Protein AF-A0AA38KGX2-F1 (afdb_monomer)

Mean predicted aligned error: 8.54 Å

pLDDT: mean 86.16, std 9.16, range [41.69, 97.88]

Sequence (123 aa):
VGEIEVHTQLLSEDKLSFIGEIKGEGMTAMVGYGINDVLALVTADKGTTMGIAGSVLATEFADIAFIINDVRKIAIAVNLGWRSLKVIYTNVAFSLTMKVALVLLTFFWYSHLQMAVLADALA

Solvent-accessible surface area (backbone atoms only — not comparable to full-atom values): 6932 Å² total; per-residue (Å²): 129,84,86,82,83,86,86,77,93,68,51,66,68,52,48,44,55,52,51,54,56,51,47,76,77,42,93,35,75,31,80,40,43,38,67,79,33,35,69,44,20,60,69,30,81,38,11,30,25,36,26,82,79,31,30,72,66,20,51,74,54,23,81,39,74,37,64,57,82,48,77,68,53,53,60,50,49,53,54,48,50,55,52,50,50,53,51,50,52,50,54,52,51,51,54,51,50,53,53,51,50,50,53,52,50,52,52,55,49,53,56,50,54,53,53,51,55,53,52,65,74,74,106

Organism: Taxus chinensis (NCBI:txid29808)

Secondary structure (DSSP, 8-state):
--------S--HHHHHHHHHHHHHHS--EEEE-SGGGHHHHHHSSEEEEESTTS-HHHHHS-SEEESSS-THHHHHHHHHHHHHHHHHHHHHHHHHHHHHHHHHHHHHHHHHHHHHHHHHHH-

Radius of gyration: 26.97 Å; Cα contacts (8 Å, |Δi|>4): 116; chains: 1; bounding box: 62×26×75 Å

Structure (mmCIF, N/CA/C/O backbone):
data_AF-A0AA38KGX2-F1
#
_entry.id   AF-A0AA38KGX2-F1
#
loop_
_atom_site.group_PDB
_atom_site.id
_atom_site.type_symbol
_atom_site.label_atom_id
_atom_site.label_alt_id
_atom_site.label_comp_id
_atom_site.label_asym_id
_atom_site.label_entity_id
_atom_site.label_seq_id
_atom_site.pdbx_PDB_ins_code
_atom_site.Cartn_x
_atom_site.Cartn_y
_atom_site.Cartn_z
_atom_site.occupancy
_atom_site.B_iso_or_equiv
_atom_site.auth_seq_id
_atom_site.auth_comp_id
_atom_site.auth_asym_id
_atom_site.auth_atom_id
_atom_site.pdbx_PDB_model_num
ATOM 1 N N . VAL A 1 1 ? -22.023 6.796 -4.081 1.00 41.69 1 VAL A N 1
ATOM 2 C CA . VAL A 1 1 ? -21.630 7.025 -2.671 1.00 41.69 1 VAL A CA 1
ATOM 3 C C . VAL A 1 1 ? -21.599 5.647 -2.050 1.00 41.69 1 VAL A C 1
ATOM 5 O O . VAL A 1 1 ? -22.574 4.940 -2.254 1.00 41.69 1 VAL A O 1
ATOM 8 N N . GLY A 1 2 ? -20.463 5.220 -1.493 1.00 61.81 2 GLY A N 1
ATOM 9 C CA . GLY A 1 2 ? -20.318 3.857 -0.969 1.00 61.81 2 GLY A CA 1
ATOM 10 C C . GLY A 1 2 ? -21.356 3.583 0.113 1.00 61.81 2 GLY A C 1
ATOM 11 O O . GLY A 1 2 ? -21.658 4.483 0.899 1.00 61.81 2 GLY A O 1
ATOM 12 N N . GLU A 1 3 ? -21.928 2.384 0.104 1.00 80.56 3 GLU A N 1
ATOM 13 C CA . GLU A 1 3 ? -22.788 1.920 1.188 1.00 80.56 3 GLU A CA 1
ATOM 14 C C . GLU A 1 3 ? -21.983 1.911 2.488 1.00 80.56 3 GLU A C 1
ATOM 16 O O . GLU A 1 3 ? -20.844 1.448 2.531 1.00 80.56 3 GLU A O 1
ATOM 21 N N . ILE A 1 4 ? -22.553 2.510 3.532 1.00 84.81 4 ILE A N 1
ATOM 22 C CA . ILE A 1 4 ? -21.996 2.459 4.879 1.00 84.81 4 ILE A CA 1
ATOM 23 C C . ILE A 1 4 ? -22.862 1.470 5.639 1.00 84.81 4 ILE A C 1
ATOM 25 O O . ILE A 1 4 ? -23.981 1.803 6.031 1.00 84.81 4 ILE A O 1
ATOM 29 N N . GLU A 1 5 ? -22.343 0.264 5.828 1.00 87.12 5 GLU A N 1
ATOM 30 C CA . GLU A 1 5 ? -22.970 -0.745 6.670 1.00 87.12 5 GLU A CA 1
ATOM 31 C C . GLU A 1 5 ? -22.425 -0.641 8.098 1.00 87.12 5 GLU A C 1
ATOM 33 O O . GLU A 1 5 ? -21.234 -0.398 8.317 1.00 87.12 5 GLU A O 1
ATOM 38 N N . VAL A 1 6 ? -23.311 -0.753 9.087 1.00 89.31 6 VAL A N 1
ATOM 39 C CA . VAL A 1 6 ? -22.963 -0.587 10.501 1.00 89.31 6 VAL A CA 1
ATOM 40 C C . VAL A 1 6 ? -23.433 -1.807 11.275 1.00 89.31 6 VAL A C 1
ATOM 42 O O . VAL A 1 6 ? -24.630 -2.017 11.448 1.00 89.31 6 VAL A O 1
ATOM 45 N N . HIS A 1 7 ? -22.476 -2.557 11.813 1.00 86.94 7 HIS A N 1
ATOM 46 C CA . HIS A 1 7 ? -22.724 -3.681 12.711 1.00 86.94 7 HIS A CA 1
ATOM 47 C C . HIS A 1 7 ? -22.251 -3.319 14.118 1.00 86.94 7 HIS A C 1
ATOM 49 O O . HIS A 1 7 ? -21.159 -2.777 14.306 1.00 86.94 7 HIS A O 1
ATOM 55 N N . THR A 1 8 ? -23.070 -3.609 15.125 1.00 87.94 8 THR A N 1
ATOM 56 C CA . THR A 1 8 ? -22.751 -3.358 16.535 1.00 87.94 8 THR A CA 1
ATOM 57 C C . THR A 1 8 ? -22.787 -4.664 17.325 1.00 87.94 8 THR A C 1
ATOM 59 O O . THR A 1 8 ? -23.318 -5.665 16.857 1.00 87.94 8 THR A O 1
ATOM 62 N N . GLN A 1 9 ? -22.187 -4.664 18.521 1.00 84.69 9 GLN A N 1
ATOM 63 C CA . GLN A 1 9 ? -22.156 -5.820 19.436 1.00 84.69 9 GLN A CA 1
ATOM 64 C C . GLN A 1 9 ? -21.439 -7.074 18.896 1.00 84.69 9 GLN A C 1
ATOM 66 O O . GLN A 1 9 ? -21.660 -8.167 19.404 1.00 84.69 9 GLN A O 1
ATOM 71 N N . LEU A 1 10 ? -20.542 -6.906 17.921 1.00 83.44 10 LEU A N 1
ATOM 72 C CA . LEU A 1 10 ? -19.703 -7.988 17.405 1.00 83.44 10 LEU A CA 1
ATOM 73 C C . LEU A 1 10 ? -18.645 -8.409 18.433 1.00 83.44 10 LEU A C 1
ATOM 75 O O . LEU A 1 10 ? -17.899 -7.565 18.949 1.00 83.44 10 LEU A O 1
ATOM 79 N N . LEU A 1 11 ? -18.535 -9.714 18.672 1.00 84.06 11 LEU A N 1
ATOM 80 C CA . LEU A 1 11 ? -17.383 -10.310 19.340 1.00 84.06 11 LEU A CA 1
ATOM 81 C C . LEU A 1 11 ? -16.175 -10.344 18.391 1.00 84.06 11 LEU A C 1
ATOM 83 O O . LEU A 1 11 ? -16.282 -10.100 17.186 1.00 84.06 11 LEU A O 1
ATOM 87 N N . SER A 1 12 ? -14.991 -10.647 18.932 1.00 80.19 12 SER A N 1
ATOM 88 C CA . SER A 1 12 ? -13.775 -10.771 18.118 1.00 80.19 12 SER A CA 1
ATOM 89 C C . SER A 1 12 ? -13.917 -11.831 17.022 1.00 80.19 12 SER A C 1
ATOM 91 O O . SER A 1 12 ? -13.442 -11.603 15.918 1.00 80.19 12 SER A O 1
ATOM 93 N N . GLU A 1 13 ? -14.597 -12.946 17.296 1.00 82.25 13 GLU A N 1
ATOM 94 C CA . GLU A 1 13 ? -14.851 -14.027 16.329 1.00 82.25 13 GLU A CA 1
ATOM 95 C C . GLU A 1 13 ? -15.801 -13.590 15.203 1.00 82.25 13 GLU A C 1
ATOM 97 O O . GLU A 1 13 ? -15.549 -13.867 14.027 1.00 82.25 13 GLU A O 1
ATOM 102 N N . ASP A 1 14 ? -16.839 -12.821 15.544 1.00 85.94 14 ASP A N 1
ATOM 103 C CA . ASP A 1 14 ? -17.797 -12.294 14.568 1.00 85.94 14 ASP A CA 1
ATOM 104 C C . ASP A 1 14 ? -17.116 -11.315 13.603 1.00 85.94 14 ASP A C 1
ATOM 106 O O . ASP A 1 14 ? -17.342 -11.362 12.394 1.00 85.94 14 ASP A O 1
ATOM 110 N N . LYS A 1 15 ? -16.203 -10.471 14.115 1.00 84.75 15 LYS A N 1
ATOM 111 C CA . LYS A 1 15 ? -15.389 -9.574 13.278 1.00 84.75 15 LYS A CA 1
ATOM 112 C C . LYS A 1 15 ? -14.549 -10.338 12.252 1.00 84.75 15 LYS A C 1
ATOM 114 O O . LYS A 1 15 ? -14.387 -9.854 11.137 1.00 84.75 15 LYS A O 1
ATOM 119 N N . LEU A 1 16 ? -13.994 -11.498 12.607 1.00 86.44 16 LEU A N 1
ATOM 120 C CA . LEU A 1 16 ? -13.155 -12.288 11.694 1.00 86.44 16 LEU A CA 1
ATOM 121 C C . LEU A 1 16 ? -13.971 -12.900 10.569 1.00 86.44 16 LEU A C 1
ATOM 123 O O . LEU A 1 16 ? -13.543 -12.859 9.419 1.00 86.44 16 LEU A O 1
ATOM 127 N N . SER A 1 17 ? -15.139 -13.441 10.914 1.00 86.94 17 SER A N 1
ATOM 128 C CA . SER A 1 17 ? -16.066 -14.016 9.941 1.00 86.94 17 SER A CA 1
ATOM 129 C C . SER A 1 17 ? -16.490 -12.949 8.931 1.00 86.94 17 SER A C 1
ATOM 131 O O . SER A 1 17 ? -16.3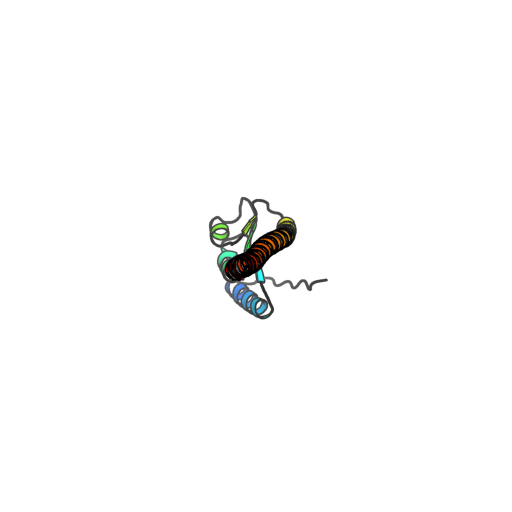51 -13.151 7.728 1.00 86.94 17 SER A O 1
ATOM 133 N N . PHE A 1 18 ? -16.850 -11.761 9.423 1.00 87.38 18 PHE A N 1
ATOM 134 C CA . PHE A 1 18 ? -17.236 -10.626 8.589 1.00 87.38 18 PHE A CA 1
ATOM 135 C C . PHE A 1 18 ? -16.099 -10.122 7.684 1.00 87.38 18 PHE A C 1
ATOM 137 O O . PHE A 1 18 ? -16.295 -9.885 6.495 1.00 87.38 18 PHE A O 1
ATOM 144 N N . ILE A 1 19 ? -14.872 -10.008 8.208 1.00 88.19 19 ILE A N 1
ATOM 145 C CA . ILE A 1 19 ? -13.704 -9.646 7.385 1.00 88.19 19 ILE A CA 1
ATOM 146 C C . ILE A 1 19 ? -13.443 -10.709 6.315 1.00 88.19 19 ILE A C 1
ATOM 148 O O . ILE A 1 19 ? -13.063 -10.357 5.202 1.00 88.19 19 ILE A O 1
ATOM 152 N N . GLY A 1 20 ? -13.648 -11.990 6.634 1.00 86.38 20 GLY A N 1
ATOM 153 C CA . GLY A 1 20 ? -13.532 -13.093 5.683 1.00 86.38 20 GLY A CA 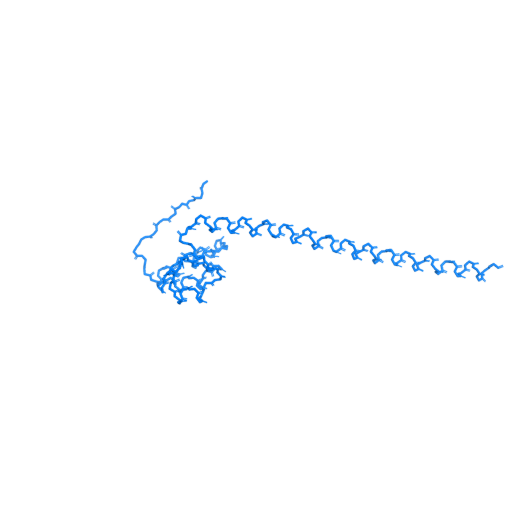1
ATOM 154 C C . GLY A 1 20 ? -14.523 -12.989 4.523 1.00 86.38 20 GLY A C 1
ATOM 155 O O . GLY A 1 20 ? -14.132 -13.212 3.379 1.00 86.38 20 GLY A O 1
ATOM 156 N N . GLU A 1 21 ? -15.766 -12.599 4.806 1.00 87.25 21 GLU A N 1
ATOM 157 C CA . GLU A 1 21 ? -16.796 -12.358 3.788 1.00 87.25 21 GLU A CA 1
ATOM 158 C C . GLU A 1 21 ? -16.405 -11.197 2.864 1.00 87.25 21 GLU A C 1
ATOM 160 O O . GLU A 1 21 ? -16.326 -11.384 1.649 1.00 87.25 21 GLU A O 1
ATOM 165 N N . ILE A 1 22 ? -16.029 -10.041 3.427 1.00 87.31 22 ILE A N 1
ATOM 166 C CA . ILE A 1 22 ? -15.623 -8.857 2.644 1.00 87.31 22 ILE A CA 1
ATOM 167 C C . ILE A 1 22 ? -14.368 -9.141 1.808 1.00 87.31 22 ILE A C 1
ATOM 169 O O . ILE A 1 22 ? -14.252 -8.692 0.665 1.00 87.31 22 ILE A O 1
ATOM 173 N N . LYS A 1 23 ? -13.439 -9.946 2.333 1.00 85.62 23 LYS A N 1
ATOM 174 C CA . LYS A 1 23 ? -12.247 -10.382 1.594 1.00 85.62 23 LYS A CA 1
ATOM 175 C C . LYS A 1 23 ? -12.577 -11.133 0.307 1.00 85.62 23 LYS A C 1
ATOM 177 O O . LYS A 1 23 ? -11.795 -11.080 -0.641 1.00 85.62 23 LYS A O 1
ATOM 182 N N . GLY A 1 24 ? -13.704 -11.845 0.275 1.00 84.38 24 GLY A N 1
ATOM 183 C CA . GLY A 1 24 ? -14.187 -12.529 -0.923 1.00 84.38 24 GLY A CA 1
ATOM 184 C C . GLY A 1 24 ? -14.596 -11.564 -2.039 1.00 84.38 24 GLY A C 1
ATOM 185 O O . GLY A 1 24 ? -14.542 -11.928 -3.213 1.00 84.38 24 GLY A O 1
ATOM 186 N N . GLU A 1 25 ? -14.956 -10.331 -1.689 1.00 85.94 25 GLU A N 1
ATOM 187 C CA . GLU A 1 25 ? -15.442 -9.309 -2.619 1.00 85.94 25 GLU A CA 1
ATOM 188 C C . GLU A 1 25 ? -14.333 -8.370 -3.112 1.00 85.94 25 GLU A C 1
ATOM 190 O O . GLU A 1 25 ? -14.442 -7.782 -4.191 1.00 85.94 25 GLU A O 1
ATOM 195 N N . GLY A 1 26 ? -13.234 -8.243 -2.363 1.00 87.19 26 GLY A N 1
ATOM 196 C CA . GLY A 1 26 ? -12.093 -7.439 -2.780 1.00 87.19 26 GLY A CA 1
ATOM 197 C C . GLY A 1 26 ? -11.035 -7.215 -1.704 1.00 87.19 26 GLY A C 1
ATOM 198 O O . GLY A 1 26 ? -11.082 -7.753 -0.599 1.00 87.19 26 GLY A O 1
ATOM 199 N N . MET A 1 27 ? -10.050 -6.380 -2.050 1.00 87.69 27 MET A N 1
ATOM 200 C CA . MET A 1 27 ? -8.953 -6.036 -1.146 1.00 87.69 27 MET A CA 1
ATOM 201 C C . MET A 1 27 ? -9.486 -5.266 0.066 1.00 87.69 27 MET A C 1
ATOM 203 O O . MET A 1 27 ? -10.025 -4.167 -0.075 1.00 87.69 27 MET A O 1
ATOM 207 N N . THR A 1 28 ? -9.287 -5.829 1.253 1.00 90.44 28 THR A N 1
ATOM 208 C CA . THR A 1 28 ? -9.875 -5.324 2.495 1.00 90.44 28 THR A CA 1
ATOM 209 C C . THR A 1 28 ? -8.820 -4.654 3.367 1.00 90.44 28 THR A C 1
ATOM 211 O O . THR A 1 28 ? -7.791 -5.248 3.695 1.00 90.44 28 THR A O 1
ATOM 214 N N . ALA A 1 29 ? -9.085 -3.416 3.786 1.00 88.81 29 ALA A N 1
ATOM 215 C CA . ALA A 1 29 ? -8.259 -2.703 4.754 1.00 88.81 29 ALA A CA 1
ATOM 216 C C . ALA A 1 29 ? -9.004 -2.569 6.088 1.00 88.81 29 ALA A C 1
ATOM 218 O O . ALA A 1 29 ? -10.113 -2.039 6.124 1.00 88.81 29 ALA A O 1
ATOM 219 N N . MET A 1 30 ? -8.385 -3.018 7.180 1.00 89.12 30 MET A N 1
ATOM 220 C CA . MET A 1 30 ? -8.919 -2.894 8.537 1.00 89.12 30 MET A CA 1
ATOM 221 C C . MET A 1 30 ? -8.240 -1.739 9.265 1.00 89.12 30 MET A C 1
ATOM 223 O O . MET A 1 30 ? -7.019 -1.591 9.209 1.00 89.12 30 MET A O 1
ATOM 227 N N . VAL A 1 31 ? -9.030 -0.938 9.978 1.00 88.19 31 VAL A N 1
ATOM 228 C CA . VAL A 1 31 ? -8.541 0.152 10.828 1.00 88.19 31 VAL A CA 1
ATOM 229 C C . VAL A 1 31 ? -8.966 -0.134 12.264 1.00 88.19 31 VAL A C 1
ATOM 231 O O . VAL A 1 31 ? -10.157 -0.233 12.546 1.00 88.19 31 VAL A O 1
ATOM 234 N N . GLY A 1 32 ? -7.997 -0.273 13.165 1.00 85.81 32 GLY A N 1
ATOM 235 C CA . GLY A 1 32 ? -8.222 -0.592 14.575 1.00 85.81 32 GLY A CA 1
ATOM 236 C C . GLY A 1 32 ? -7.382 0.274 15.508 1.00 85.81 32 GLY A C 1
ATOM 237 O O . GLY A 1 32 ? -6.597 1.111 15.068 1.00 85.81 32 GLY A O 1
ATOM 238 N N . TYR A 1 33 ? -7.554 0.083 16.812 1.00 80.88 33 TYR A N 1
ATOM 239 C CA . TYR A 1 33 ? -6.830 0.862 17.827 1.00 80.88 33 TYR A CA 1
ATOM 240 C C . TYR A 1 33 ? -6.298 -0.006 18.976 1.00 80.88 33 TYR A C 1
ATOM 242 O O . TYR A 1 33 ? -5.274 0.312 19.588 1.00 80.88 33 TYR A O 1
ATOM 250 N N . GLY A 1 34 ? -6.991 -1.105 19.293 1.00 76.00 34 GLY A N 1
ATOM 251 C CA . GLY A 1 34 ? -6.763 -1.869 20.517 1.00 76.00 34 GLY A CA 1
ATOM 252 C C . GLY A 1 34 ? -6.378 -3.332 20.314 1.00 76.00 34 GLY A C 1
ATOM 253 O O . GLY A 1 34 ? -6.397 -3.870 19.212 1.00 76.00 34 GLY A O 1
ATOM 254 N N . ILE A 1 35 ? -6.088 -3.993 21.439 1.00 77.25 35 ILE A N 1
ATOM 255 C CA . ILE A 1 35 ? -5.751 -5.427 21.519 1.00 77.25 35 ILE A CA 1
ATOM 256 C C . ILE A 1 35 ? -6.868 -6.292 20.917 1.00 77.25 35 ILE A C 1
ATOM 258 O O . ILE A 1 35 ? -6.595 -7.247 20.197 1.00 77.25 35 ILE A O 1
ATOM 262 N N . ASN A 1 36 ? -8.129 -5.911 21.143 1.00 78.38 36 ASN A N 1
ATOM 263 C CA . ASN A 1 36 ? -9.302 -6.632 20.635 1.00 78.38 36 ASN A CA 1
ATOM 264 C C . ASN A 1 36 ? -9.421 -6.605 19.102 1.00 78.38 36 ASN A C 1
ATOM 266 O O . ASN A 1 36 ? -10.160 -7.413 18.542 1.00 78.38 36 ASN A O 1
ATOM 270 N N . ASP A 1 37 ? -8.712 -5.688 18.437 1.00 84.75 37 ASP A N 1
ATOM 271 C CA . ASP A 1 37 ? -8.710 -5.548 16.982 1.00 84.75 37 ASP A CA 1
ATOM 272 C C . ASP A 1 37 ? -7.485 -6.205 16.334 1.00 84.75 37 ASP A C 1
ATOM 274 O O . ASP A 1 37 ? -7.433 -6.288 15.114 1.00 84.75 37 ASP A O 1
ATOM 278 N N . VAL A 1 38 ? -6.511 -6.702 17.110 1.00 84.75 38 VAL A N 1
ATOM 279 C CA . VAL A 1 38 ? -5.273 -7.309 16.580 1.00 84.75 38 VAL A CA 1
ATOM 280 C C . VAL A 1 38 ? -5.582 -8.444 15.609 1.00 84.75 38 VAL A C 1
ATOM 282 O O . VAL A 1 38 ? -5.067 -8.469 14.495 1.00 84.75 38 VAL A O 1
ATOM 285 N N . LEU A 1 39 ? -6.469 -9.361 15.997 1.00 84.88 39 LEU A N 1
ATOM 286 C CA . LEU A 1 39 ? -6.804 -10.508 15.156 1.00 84.88 39 LEU A CA 1
ATOM 287 C C . LEU A 1 39 ? -7.516 -10.068 13.866 1.00 84.88 39 LEU A C 1
ATOM 289 O O . LEU A 1 39 ? -7.260 -10.614 12.797 1.00 84.88 39 LEU A O 1
ATOM 293 N N . ALA A 1 40 ? -8.338 -9.020 13.943 1.00 86.38 40 ALA A N 1
ATOM 294 C CA . ALA A 1 40 ? -8.977 -8.404 12.785 1.00 86.38 40 ALA A CA 1
ATOM 295 C C . ALA A 1 40 ? -7.966 -7.678 11.870 1.00 86.38 40 ALA A C 1
ATOM 297 O O . ALA A 1 40 ? -8.067 -7.779 10.649 1.00 86.38 40 ALA A O 1
ATOM 298 N N . LEU A 1 41 ? -6.964 -6.998 12.440 1.00 86.56 41 LEU A N 1
ATOM 299 C CA . LEU A 1 41 ? -5.883 -6.331 11.703 1.00 86.56 41 LEU A CA 1
ATOM 300 C C . LEU A 1 41 ? -5.039 -7.325 10.902 1.00 86.56 41 LEU A C 1
ATOM 302 O O . LEU A 1 41 ? -4.747 -7.059 9.742 1.00 86.56 41 LEU A O 1
ATOM 306 N N . VAL A 1 42 ? -4.705 -8.470 11.502 1.00 86.12 42 VAL A N 1
ATOM 307 C CA . VAL A 1 42 ? -3.923 -9.539 10.855 1.00 86.12 42 VAL A CA 1
ATOM 308 C C . VAL A 1 42 ? -4.734 -10.276 9.784 1.00 86.12 42 VAL A C 1
ATOM 310 O O . VAL A 1 42 ? -4.172 -10.780 8.815 1.00 86.12 42 VAL A O 1
ATOM 313 N N . THR A 1 43 ? -6.055 -10.363 9.951 1.00 87.62 43 THR A N 1
ATOM 314 C C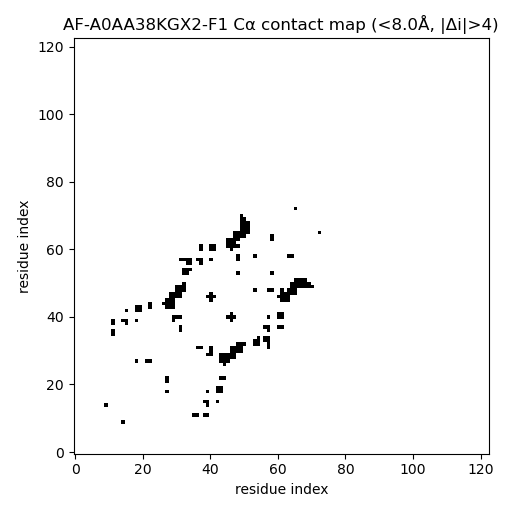A . THR A 1 43 ? -6.923 -11.107 9.022 1.00 87.62 43 THR A CA 1
ATOM 315 C C . THR A 1 43 ? -7.217 -10.319 7.744 1.00 87.62 43 THR A C 1
ATOM 317 O O . THR A 1 43 ? -7.398 -10.919 6.680 1.00 87.62 43 THR A O 1
ATOM 320 N N . ALA A 1 44 ? -7.237 -8.988 7.814 1.00 88.50 44 ALA A N 1
ATOM 321 C CA . ALA A 1 44 ? -7.394 -8.122 6.648 1.00 88.50 44 ALA A CA 1
ATOM 322 C C . ALA A 1 44 ? -6.174 -8.179 5.706 1.00 88.50 44 ALA A C 1
ATOM 324 O O . ALA A 1 44 ? -5.097 -8.624 6.087 1.00 88.50 44 ALA A O 1
ATOM 325 N N . ASP A 1 45 ? -6.323 -7.721 4.458 1.00 89.00 45 ASP A N 1
ATOM 326 C CA . ASP A 1 45 ? -5.182 -7.625 3.528 1.00 89.00 45 ASP A CA 1
ATOM 327 C C . ASP A 1 45 ? -4.221 -6.499 3.905 1.00 89.00 45 ASP A C 1
ATOM 329 O O . ASP A 1 45 ? -3.026 -6.550 3.593 1.00 89.00 45 ASP A O 1
ATOM 333 N N . LYS A 1 46 ? -4.769 -5.447 4.523 1.00 88.88 46 LYS A N 1
ATOM 334 C CA . LYS A 1 46 ? -4.007 -4.332 5.076 1.00 88.88 46 LYS A CA 1
ATOM 335 C C . LYS A 1 46 ? -4.520 -3.946 6.454 1.00 88.88 46 LYS A C 1
ATOM 337 O O . LYS A 1 46 ? -5.625 -3.418 6.580 1.00 88.88 46 LYS A O 1
ATOM 342 N N . GLY A 1 47 ? -3.698 -4.166 7.472 1.00 88.31 47 GLY A N 1
ATOM 343 C CA . GLY A 1 47 ? -3.964 -3.753 8.845 1.00 88.31 47 GLY A CA 1
ATOM 344 C C . GLY A 1 47 ? -3.438 -2.344 9.114 1.00 88.31 47 GLY A C 1
ATOM 345 O O . GLY A 1 47 ? -2.276 -2.041 8.854 1.00 88.31 47 GLY A O 1
ATOM 346 N N . THR A 1 48 ? -4.280 -1.468 9.655 1.00 87.88 48 THR A N 1
ATOM 347 C CA . THR A 1 48 ? -3.928 -0.080 9.972 1.00 87.88 48 THR A CA 1
ATOM 348 C C . THR A 1 48 ? -4.287 0.270 11.414 1.00 87.88 48 THR A C 1
ATOM 350 O O . THR A 1 48 ? -5.415 0.039 11.838 1.00 87.88 48 THR A O 1
ATOM 353 N N . THR A 1 49 ? -3.377 0.895 12.160 1.00 88.62 49 THR A N 1
ATOM 354 C CA . THR A 1 49 ? -3.665 1.407 13.513 1.00 88.62 49 THR A CA 1
ATOM 355 C C . THR A 1 49 ? -3.582 2.932 13.589 1.00 88.62 49 THR A C 1
ATOM 357 O O . THR A 1 49 ? -2.893 3.559 12.778 1.00 88.62 49 THR A O 1
ATOM 360 N N . MET A 1 50 ? -4.280 3.550 14.547 1.00 82.50 50 MET A N 1
ATOM 361 C CA . MET A 1 50 ? -4.266 5.004 14.766 1.00 82.50 50 MET A CA 1
ATOM 362 C C . MET A 1 50 ? -3.869 5.385 16.199 1.00 82.50 50 MET A C 1
ATOM 364 O O . MET A 1 50 ? -4.238 4.710 17.150 1.00 82.50 50 MET A O 1
ATOM 368 N N . GLY A 1 51 ? -3.168 6.510 16.346 1.00 68.69 51 GLY A N 1
ATOM 369 C CA . GLY A 1 51 ? -2.895 7.193 17.609 1.00 68.69 51 GLY A CA 1
ATOM 370 C C . GLY A 1 51 ? -1.542 6.940 18.261 1.00 68.69 51 GLY A C 1
ATOM 371 O O . GLY A 1 51 ? -0.972 5.861 18.182 1.00 68.69 51 GLY A O 1
ATOM 372 N N . ILE A 1 52 ? -1.097 7.940 19.033 1.00 56.12 52 ILE A N 1
ATOM 373 C CA . ILE A 1 52 ? 0.019 7.854 20.000 1.00 56.12 52 ILE A CA 1
ATOM 374 C C . ILE A 1 52 ? -0.288 6.823 21.105 1.00 56.12 52 ILE A C 1
ATOM 376 O O . ILE A 1 52 ? 0.616 6.292 21.739 1.00 56.12 52 ILE A O 1
ATOM 380 N N . ALA A 1 53 ? -1.575 6.548 21.334 1.00 55.12 53 ALA A N 1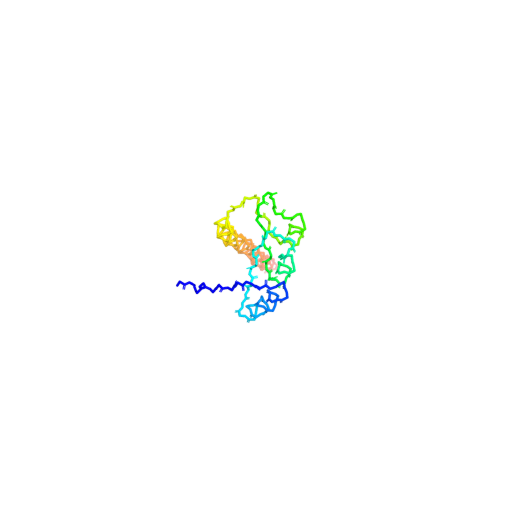
ATOM 381 C CA . ALA A 1 53 ? -2.081 5.636 22.353 1.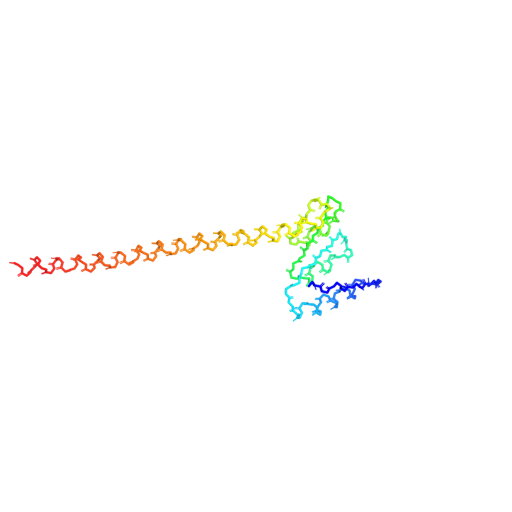00 55.12 53 ALA A CA 1
ATOM 382 C C . ALA A 1 53 ? -2.707 4.356 21.766 1.00 55.12 53 ALA A C 1
ATOM 384 O O . ALA A 1 53 ? -3.379 3.617 22.491 1.00 55.12 53 ALA A O 1
ATOM 385 N N . GLY A 1 54 ? -2.472 4.076 20.476 1.00 59.06 54 GLY A N 1
ATOM 386 C CA . GLY A 1 54 ? -2.724 2.748 19.930 1.00 59.06 54 GLY A CA 1
ATOM 387 C C . GLY A 1 54 ? -1.977 1.715 20.772 1.00 59.06 54 GLY A C 1
ATOM 388 O O . GLY A 1 54 ? -0.850 1.957 21.213 1.00 59.06 54 GLY A O 1
ATOM 389 N N . SER A 1 55 ? -2.620 0.585 21.063 1.00 67.00 55 SER A N 1
ATOM 390 C CA . SER A 1 55 ? -1.975 -0.465 21.852 1.00 67.00 55 SER A CA 1
ATOM 391 C C . SER A 1 55 ? -0.640 -0.843 21.202 1.00 67.00 55 SER A C 1
ATOM 393 O O . SER A 1 55 ? -0.581 -1.019 19.984 1.00 67.00 55 SER A O 1
ATOM 395 N N . VAL A 1 56 ? 0.425 -0.984 22.003 1.00 72.69 56 VAL A N 1
ATOM 396 C CA . VAL A 1 56 ? 1.737 -1.456 21.516 1.00 72.69 56 VAL A CA 1
ATOM 397 C C . VAL A 1 56 ? 1.561 -2.735 20.695 1.00 72.69 56 VAL A C 1
ATOM 399 O O . VAL A 1 56 ? 2.096 -2.837 19.597 1.00 72.69 56 VAL A O 1
ATOM 402 N N . LEU A 1 57 ? 0.693 -3.632 21.170 1.00 76.38 57 LEU A N 1
ATOM 403 C CA . LEU A 1 57 ? 0.310 -4.850 20.461 1.00 76.38 57 LEU A CA 1
ATOM 404 C C . LEU A 1 57 ? -0.345 -4.543 19.107 1.00 76.38 57 LEU A C 1
ATOM 406 O O . LEU A 1 57 ? 0.074 -5.076 18.093 1.00 76.38 57 LEU A O 1
ATOM 410 N N . A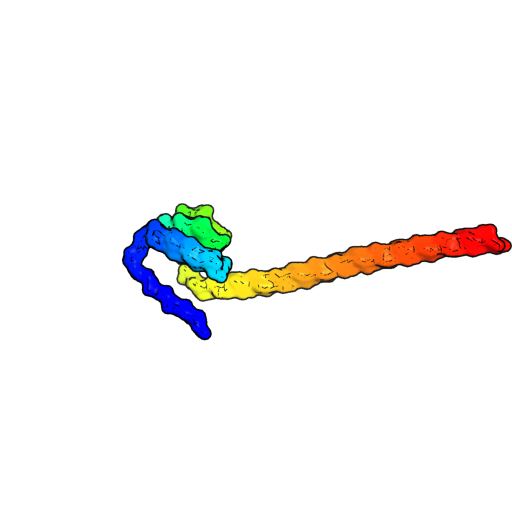LA A 1 58 ? -1.328 -3.642 19.037 1.00 79.00 58 ALA A N 1
ATOM 411 C CA . ALA A 1 58 ? -1.971 -3.293 17.763 1.00 79.00 58 ALA A CA 1
ATOM 412 C C . ALA A 1 58 ? -0.997 -2.683 16.739 1.00 79.00 58 ALA A C 1
ATOM 414 O O . ALA A 1 58 ? -1.161 -2.890 15.541 1.00 79.00 58 ALA A O 1
ATOM 415 N N . THR A 1 59 ? 0.018 -1.948 17.199 1.00 81.00 59 THR A N 1
ATOM 416 C CA . THR A 1 59 ? 1.054 -1.365 16.330 1.00 81.00 59 THR A CA 1
ATOM 417 C C . THR A 1 59 ? 2.014 -2.416 15.787 1.00 81.00 59 THR A C 1
ATOM 419 O O . THR A 1 59 ? 2.444 -2.305 14.646 1.00 81.00 59 THR A O 1
ATOM 422 N N . GLU A 1 60 ? 2.321 -3.445 16.574 1.00 83.12 60 GLU A N 1
ATOM 423 C CA . GLU A 1 60 ? 3.191 -4.552 16.168 1.00 83.12 60 GLU A CA 1
ATOM 424 C C . GLU A 1 60 ? 2.583 -5.398 15.039 1.00 83.12 60 GLU A C 1
ATOM 426 O O . GLU A 1 60 ? 3.303 -5.885 14.171 1.00 83.12 60 GLU A O 1
ATOM 431 N N . PHE A 1 61 ? 1.256 -5.532 15.023 1.00 83.12 61 PHE A N 1
ATOM 432 C CA . PHE A 1 61 ? 0.537 -6.354 14.046 1.00 83.12 61 PHE A CA 1
ATOM 433 C C . PHE A 1 61 ? -0.062 -5.569 12.867 1.00 83.12 61 PHE A C 1
ATOM 435 O O . PHE A 1 61 ? -0.644 -6.177 11.972 1.00 83.12 61 PHE A O 1
ATOM 442 N N . ALA A 1 62 ? 0.050 -4.238 12.847 1.00 85.38 62 ALA A N 1
ATOM 443 C CA . ALA A 1 62 ? -0.445 -3.410 11.748 1.00 85.38 62 ALA A CA 1
ATOM 444 C C . ALA A 1 62 ? 0.642 -3.171 10.687 1.00 85.38 62 ALA A C 1
ATOM 446 O O . ALA A 1 62 ? 1.785 -2.863 11.013 1.00 85.38 62 ALA A O 1
ATOM 447 N N . ASP A 1 63 ? 0.266 -3.209 9.405 1.00 85.94 63 ASP A N 1
ATOM 448 C CA . ASP A 1 63 ? 1.149 -2.819 8.297 1.00 85.94 63 ASP A CA 1
ATOM 449 C C . ASP A 1 63 ? 1.485 -1.320 8.333 1.00 85.94 63 ASP A C 1
ATOM 451 O O . ASP A 1 63 ? 2.559 -0.893 7.906 1.00 85.94 63 ASP A O 1
ATOM 455 N N . ILE A 1 64 ? 0.527 -0.498 8.777 1.00 86.38 64 ILE A N 1
ATOM 456 C CA . ILE A 1 64 ? 0.628 0.963 8.772 1.00 86.38 64 ILE A CA 1
ATOM 457 C C . ILE A 1 64 ? 0.159 1.512 10.121 1.00 86.38 64 ILE A C 1
ATOM 459 O O . ILE A 1 64 ? -0.974 1.283 10.544 1.00 86.38 64 ILE A O 1
ATOM 463 N N . ALA A 1 65 ? 1.006 2.313 10.767 1.00 86.25 65 ALA A N 1
ATOM 464 C CA . ALA A 1 65 ? 0.685 2.979 12.024 1.00 86.25 65 ALA A CA 1
ATOM 465 C C . ALA A 1 65 ? 0.608 4.501 11.848 1.00 86.25 65 ALA A C 1
ATOM 467 O O . ALA A 1 65 ? 1.579 5.156 11.461 1.00 86.25 65 ALA A O 1
ATOM 468 N N . PHE A 1 66 ? -0.552 5.083 12.153 1.00 83.69 66 PHE A N 1
ATOM 469 C CA . PHE A 1 66 ? -0.747 6.529 12.175 1.00 83.69 66 PHE A CA 1
ATOM 470 C C . PHE A 1 66 ? -0.486 7.067 13.575 1.00 83.69 66 PHE A C 1
ATOM 472 O O . PHE A 1 66 ? -1.198 6.734 14.507 1.00 83.69 66 PHE A O 1
ATOM 479 N N . ILE A 1 67 ? 0.474 7.978 13.722 1.00 83.00 67 ILE A N 1
ATOM 480 C CA . ILE A 1 67 ? 0.784 8.600 15.023 1.00 83.00 67 ILE A CA 1
ATOM 481 C C . ILE A 1 67 ? -0.365 9.512 15.500 1.00 83.00 67 ILE A C 1
ATOM 483 O O . ILE A 1 67 ? -0.581 9.695 16.693 1.00 83.00 67 ILE A O 1
ATOM 487 N N . ILE A 1 68 ? -1.138 10.090 14.579 1.00 81.88 68 ILE A N 1
ATOM 488 C CA . ILE A 1 68 ? -2.222 11.032 14.891 1.00 81.88 68 ILE A CA 1
ATOM 489 C C . ILE A 1 68 ? -3.567 10.297 14.848 1.00 81.88 68 ILE A C 1
ATOM 491 O O . ILE A 1 68 ? -3.843 9.573 13.892 1.00 81.88 68 ILE A O 1
ATOM 495 N N . ASN A 1 69 ? -4.429 10.551 15.836 1.00 82.44 69 ASN A N 1
ATOM 496 C CA . ASN A 1 69 ? -5.818 10.078 15.874 1.00 82.44 69 ASN A CA 1
ATOM 497 C C . ASN A 1 69 ? -6.708 10.856 14.889 1.00 82.44 69 ASN A C 1
ATOM 499 O O . ASN A 1 69 ? -7.537 11.668 15.292 1.00 82.44 69 ASN A O 1
ATOM 503 N N . ASP A 1 70 ? -6.508 10.649 13.587 1.00 84.50 70 ASP A N 1
ATOM 504 C CA . ASP A 1 70 ? -7.312 11.290 12.545 1.00 84.50 70 ASP A CA 1
ATOM 505 C C . ASP A 1 70 ? -7.509 10.371 11.331 1.00 84.50 70 ASP A C 1
ATOM 507 O O . ASP A 1 70 ? -6.629 10.261 10.476 1.00 84.50 70 ASP A O 1
ATOM 511 N N . VAL A 1 71 ? -8.698 9.766 11.219 1.00 82.88 71 VAL A N 1
ATOM 512 C CA . VAL A 1 71 ? -9.114 8.885 10.105 1.00 82.88 71 VAL A CA 1
ATOM 513 C C . VAL A 1 71 ? -8.960 9.531 8.727 1.00 82.88 71 VAL A C 1
ATOM 515 O O . VAL A 1 71 ? -8.702 8.843 7.741 1.00 82.88 71 VAL A O 1
ATOM 518 N N . ARG A 1 72 ? -9.013 10.867 8.631 1.00 87.62 72 ARG A N 1
ATOM 519 C CA . ARG A 1 72 ? -8.818 11.587 7.361 1.00 87.62 72 ARG A CA 1
ATOM 520 C C . ARG A 1 72 ? -7.396 11.420 6.829 1.00 87.62 72 ARG A C 1
ATOM 522 O O . ARG A 1 72 ? -7.171 11.521 5.623 1.00 87.62 72 ARG A O 1
ATOM 529 N N . LYS A 1 73 ? -6.425 11.138 7.705 1.00 86.56 73 LYS A N 1
ATOM 530 C CA . LYS A 1 73 ? -5.035 10.867 7.314 1.00 86.56 73 LYS A CA 1
ATOM 531 C C . LYS A 1 73 ? -4.902 9.576 6.518 1.00 86.56 73 LYS A C 1
ATOM 533 O O . LYS A 1 73 ? -4.030 9.523 5.657 1.00 86.56 73 LYS A O 1
ATOM 538 N N . ILE A 1 74 ? -5.784 8.598 6.724 1.00 86.88 74 ILE A N 1
ATOM 539 C CA . ILE A 1 74 ? -5.799 7.359 5.937 1.00 86.88 74 ILE A CA 1
ATOM 540 C C . ILE A 1 74 ? -6.118 7.677 4.476 1.00 86.88 74 ILE A C 1
ATOM 542 O O . ILE A 1 74 ? -5.365 7.291 3.587 1.00 86.88 74 ILE A O 1
ATOM 546 N N . ALA A 1 75 ? -7.158 8.475 4.218 1.00 88.25 75 ALA A N 1
ATOM 547 C CA . ALA A 1 75 ? -7.504 8.893 2.858 1.00 88.25 75 ALA A CA 1
ATOM 548 C C . ALA A 1 75 ? -6.354 9.657 2.174 1.00 88.25 75 ALA A C 1
ATOM 550 O O . ALA A 1 75 ? -6.063 9.446 0.995 1.00 88.25 75 ALA A O 1
ATOM 551 N N . ILE A 1 76 ? -5.657 10.517 2.927 1.00 90.19 76 ILE A N 1
ATOM 552 C CA . ILE A 1 76 ? -4.476 11.236 2.432 1.00 90.19 76 ILE A CA 1
ATOM 553 C C . ILE A 1 76 ? -3.336 10.262 2.114 1.00 90.19 76 ILE A C 1
ATOM 555 O O . ILE A 1 76 ? -2.724 10.387 1.055 1.00 90.19 76 ILE A O 1
ATOM 559 N N . ALA A 1 77 ? -3.057 9.299 2.993 1.00 88.06 77 ALA A N 1
ATOM 560 C CA . ALA A 1 77 ? -2.003 8.308 2.800 1.00 88.06 77 ALA A CA 1
ATOM 561 C C . ALA A 1 77 ? -2.267 7.432 1.571 1.00 88.06 77 ALA A C 1
ATOM 563 O O . ALA A 1 77 ? -1.367 7.244 0.756 1.00 88.06 77 ALA A O 1
ATOM 564 N N . VAL A 1 78 ? -3.509 6.979 1.382 1.00 89.94 78 VAL A N 1
ATOM 565 C CA . VAL A 1 78 ? -3.923 6.227 0.191 1.00 89.94 78 VAL A CA 1
ATOM 566 C C . VAL A 1 78 ? -3.704 7.064 -1.071 1.00 89.94 78 VAL A C 1
ATOM 568 O O . VAL A 1 78 ? -3.033 6.618 -1.999 1.00 89.94 78 VAL A O 1
ATOM 571 N N . ASN A 1 79 ? -4.187 8.311 -1.102 1.00 92.81 79 ASN A N 1
ATOM 572 C CA . ASN A 1 79 ? -3.991 9.210 -2.246 1.00 92.81 79 ASN A CA 1
ATOM 573 C C . ASN A 1 79 ? -2.501 9.474 -2.534 1.00 92.81 79 ASN A C 1
ATOM 575 O O . ASN A 1 79 ? -2.078 9.518 -3.691 1.00 92.81 79 ASN A O 1
ATOM 579 N N . LEU A 1 80 ? -1.685 9.623 -1.489 1.00 93.38 80 LEU A N 1
ATOM 580 C CA . LEU A 1 80 ? -0.243 9.784 -1.633 1.00 93.38 80 LEU A CA 1
ATOM 581 C C . LEU A 1 80 ? 0.406 8.519 -2.203 1.00 93.38 80 LEU A C 1
ATOM 583 O O . LEU A 1 80 ? 1.230 8.629 -3.105 1.00 93.38 80 LEU A O 1
ATOM 587 N N . GLY A 1 81 ? -0.011 7.334 -1.750 1.00 91.62 81 GLY A N 1
ATOM 588 C CA . GLY A 1 81 ? 0.426 6.049 -2.293 1.00 91.62 81 GLY A CA 1
ATOM 589 C C . GLY A 1 81 ? 0.175 5.944 -3.797 1.00 91.62 81 GLY A C 1
ATOM 590 O O . GLY A 1 81 ? 1.099 5.654 -4.556 1.00 91.62 81 GLY A O 1
ATOM 591 N N . TRP A 1 82 ? -1.032 6.293 -4.255 1.00 94.50 82 TRP A N 1
ATOM 592 C CA . TRP A 1 82 ? -1.363 6.319 -5.685 1.00 94.50 82 TRP A CA 1
ATOM 593 C C . TRP A 1 82 ? -0.478 7.282 -6.485 1.00 94.50 82 TRP A C 1
ATOM 595 O O . TRP A 1 82 ? -0.008 6.947 -7.576 1.00 94.50 82 TRP A O 1
ATOM 605 N N . ARG A 1 83 ? -0.205 8.475 -5.944 1.00 96.00 83 ARG A N 1
ATOM 606 C CA . ARG A 1 83 ? 0.692 9.454 -6.582 1.00 96.00 83 ARG A CA 1
ATOM 607 C C . ARG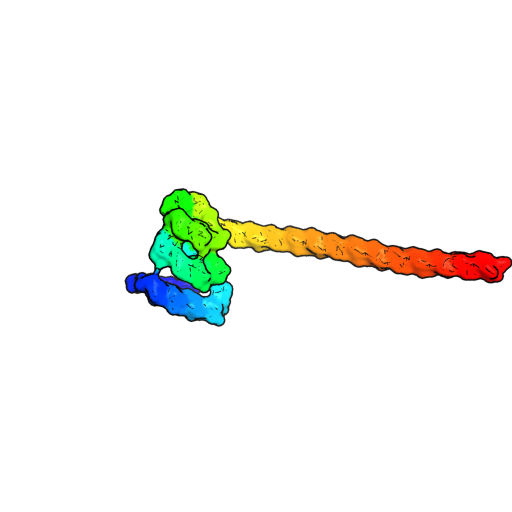 A 1 83 ? 2.126 8.939 -6.660 1.00 96.00 83 ARG A C 1
ATOM 609 O O . ARG A 1 83 ? 2.748 9.058 -7.713 1.00 96.00 83 ARG A O 1
ATOM 616 N N . SER A 1 84 ? 2.628 8.336 -5.588 1.00 96.38 84 SER A N 1
ATOM 617 C CA . SER A 1 84 ? 3.963 7.737 -5.546 1.00 96.38 84 SER A CA 1
ATOM 618 C C . SER A 1 84 ? 4.102 6.608 -6.562 1.00 96.38 84 SER A C 1
ATOM 620 O O . SER A 1 84 ? 5.076 6.586 -7.310 1.00 96.38 84 SER A O 1
ATOM 622 N N . LEU A 1 85 ? 3.104 5.725 -6.672 1.00 96.25 85 LEU A N 1
ATOM 623 C CA . LEU A 1 85 ? 3.090 4.667 -7.685 1.00 96.25 85 LEU A CA 1
ATOM 624 C C . LEU A 1 85 ? 3.151 5.243 -9.101 1.00 96.25 85 LEU A C 1
ATOM 626 O O . LEU A 1 85 ? 3.937 4.772 -9.919 1.00 96.25 85 LEU A O 1
ATOM 630 N N . LYS A 1 86 ? 2.400 6.313 -9.387 1.00 97.31 86 LYS A N 1
ATOM 631 C CA . LYS A 1 86 ? 2.450 6.988 -10.693 1.00 97.31 86 LYS A CA 1
ATOM 632 C C . LYS A 1 86 ? 3.855 7.502 -11.030 1.00 97.31 86 LYS A C 1
ATOM 634 O O . LYS A 1 86 ? 4.311 7.351 -12.166 1.00 97.31 86 LYS A O 1
ATOM 639 N N . VAL A 1 87 ? 4.555 8.078 -10.053 1.00 97.19 87 VAL A N 1
ATOM 640 C CA . VAL A 1 87 ? 5.947 8.527 -10.221 1.00 97.19 87 VAL A CA 1
ATOM 641 C C . VAL A 1 87 ? 6.886 7.338 -10.440 1.00 97.19 87 VAL A C 1
ATOM 643 O O . VAL A 1 87 ? 7.701 7.373 -11.359 1.00 97.19 87 VAL A O 1
ATOM 646 N N . ILE A 1 88 ? 6.737 6.259 -9.665 1.00 97.62 88 ILE A N 1
ATOM 647 C CA . ILE A 1 88 ? 7.539 5.035 -9.817 1.00 97.62 88 ILE A CA 1
ATOM 648 C C . ILE A 1 88 ? 7.378 4.456 -11.224 1.00 97.62 88 ILE A C 1
ATOM 650 O O . ILE A 1 88 ? 8.379 4.219 -11.898 1.00 97.62 88 ILE A O 1
ATOM 654 N N . TYR A 1 89 ? 6.144 4.290 -11.706 1.00 97.81 89 TYR A N 1
ATOM 655 C CA . TYR A 1 89 ? 5.889 3.779 -13.054 1.00 97.81 89 TYR A CA 1
ATOM 656 C C . TYR A 1 89 ? 6.517 4.657 -14.136 1.00 97.81 89 TYR A C 1
ATOM 658 O O . TYR A 1 89 ? 7.088 4.135 -15.091 1.00 97.81 89 TYR A O 1
ATOM 666 N N . THR A 1 90 ? 6.477 5.979 -13.963 1.00 97.56 90 THR A N 1
ATOM 667 C CA . THR A 1 90 ? 7.101 6.924 -14.900 1.00 97.56 90 THR A CA 1
ATOM 668 C C . THR A 1 90 ? 8.623 6.749 -14.931 1.00 97.56 90 THR A C 1
ATOM 670 O O . THR A 1 90 ? 9.212 6.644 -16.006 1.00 97.56 90 THR A O 1
ATOM 673 N N . ASN A 1 91 ? 9.263 6.635 -13.764 1.00 97.81 91 ASN A N 1
ATOM 674 C CA . ASN A 1 91 ? 10.710 6.430 -13.657 1.00 97.81 91 ASN A CA 1
ATOM 675 C C . ASN A 1 91 ? 11.152 5.081 -14.237 1.00 97.81 91 ASN A C 1
ATOM 677 O O . ASN A 1 91 ? 12.155 5.009 -14.950 1.00 97.81 91 ASN A O 1
ATOM 681 N N . VAL A 1 92 ? 10.400 4.013 -13.958 1.00 97.38 92 VAL A N 1
ATOM 682 C CA . VAL A 1 92 ? 10.680 2.675 -14.495 1.00 97.38 92 VAL A CA 1
ATOM 683 C C . VAL A 1 92 ? 10.530 2.668 -16.015 1.00 97.38 92 VAL A C 1
ATOM 685 O O . VAL A 1 92 ? 11.428 2.186 -16.704 1.00 97.38 92 VAL A O 1
ATOM 688 N N . ALA A 1 93 ? 9.454 3.252 -16.549 1.00 97.81 93 ALA A N 1
ATOM 689 C CA . ALA A 1 93 ? 9.240 3.354 -17.990 1.00 97.81 93 ALA A CA 1
ATOM 690 C C . ALA A 1 93 ? 10.363 4.144 -18.679 1.00 97.81 93 ALA A C 1
ATOM 692 O O . ALA A 1 93 ? 10.889 3.704 -19.702 1.00 97.81 93 ALA A O 1
ATOM 693 N N . PHE A 1 94 ? 10.791 5.267 -18.095 1.00 97.81 94 PHE A N 1
ATOM 694 C CA . PHE A 1 94 ? 11.908 6.055 -18.615 1.00 97.81 94 PHE A CA 1
ATOM 695 C C . PHE A 1 94 ? 13.225 5.265 -18.611 1.00 97.81 94 PHE A C 1
ATOM 697 O O . PHE A 1 94 ? 13.923 5.212 -19.625 1.00 97.81 94 PHE A O 1
ATOM 704 N N . SER A 1 95 ? 13.542 4.593 -17.499 1.00 96.62 95 SER A N 1
ATOM 705 C CA . SER A 1 95 ? 14.745 3.760 -17.390 1.00 96.62 95 SER A CA 1
ATOM 706 C C . SER A 1 95 ? 14.751 2.635 -18.425 1.00 96.62 95 SER A C 1
ATOM 708 O O . SER A 1 95 ? 15.763 2.412 -19.092 1.00 96.62 95 SER A O 1
ATOM 710 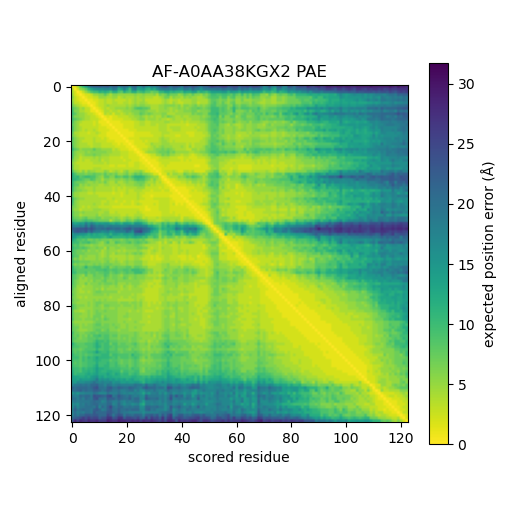N N . LEU A 1 96 ? 13.618 1.950 -18.598 1.00 97.62 96 LEU A N 1
ATOM 711 C CA . LEU A 1 96 ? 13.489 0.873 -19.573 1.00 97.62 96 LEU A CA 1
ATOM 712 C C . LEU A 1 96 ? 13.632 1.396 -21.005 1.00 97.62 96 LEU A C 1
ATOM 714 O O . LEU A 1 96 ? 14.343 0.792 -21.802 1.00 97.62 96 LEU A O 1
ATOM 718 N N . THR A 1 97 ? 13.034 2.551 -21.304 1.00 97.88 97 THR A N 1
ATOM 719 C CA . THR A 1 97 ? 13.134 3.202 -22.617 1.00 97.88 97 THR A CA 1
ATOM 720 C C . THR A 1 97 ? 14.588 3.503 -22.970 1.00 97.88 97 THR A C 1
ATOM 722 O O . THR A 1 97 ? 15.038 3.153 -24.056 1.00 97.88 97 THR A O 1
ATOM 725 N N . MET A 1 98 ? 15.354 4.075 -22.037 1.00 97.06 98 MET A N 1
ATOM 726 C CA . MET A 1 98 ? 16.776 4.360 -22.251 1.00 97.06 98 MET A CA 1
ATOM 727 C C . MET A 1 98 ? 17.606 3.089 -22.447 1.00 97.06 98 MET A C 1
ATOM 729 O O . MET A 1 98 ? 18.447 3.036 -23.342 1.00 97.06 98 MET A O 1
ATOM 733 N N . LYS A 1 99 ? 17.351 2.038 -21.658 1.00 96.38 99 LYS A N 1
ATOM 734 C CA . LYS A 1 99 ? 18.033 0.746 -21.828 1.00 96.38 99 LYS A CA 1
ATOM 735 C C . LYS A 1 99 ? 17.755 0.139 -23.203 1.00 96.38 99 LYS A C 1
ATOM 737 O O . LYS A 1 99 ? 18.691 -0.282 -23.874 1.00 96.38 99 LYS A O 1
ATOM 742 N N . VAL A 1 100 ? 16.496 0.127 -23.637 1.00 97.56 100 VAL A N 1
ATOM 743 C CA . VAL A 1 100 ? 16.109 -0.386 -24.959 1.00 97.56 100 VAL A CA 1
ATOM 744 C C . VAL A 1 100 ? 16.734 0.454 -26.074 1.00 97.56 100 VAL A C 1
ATOM 746 O O . VAL A 1 100 ? 17.285 -0.109 -27.016 1.00 97.56 100 VAL A O 1
ATOM 749 N N . ALA A 1 101 ? 16.724 1.783 -25.950 1.00 97.06 101 ALA A N 1
ATOM 750 C CA . ALA A 1 101 ? 17.341 2.677 -26.927 1.00 97.06 101 ALA A CA 1
ATOM 751 C C . ALA A 1 101 ? 18.847 2.416 -27.080 1.00 97.06 101 ALA A C 1
ATOM 753 O O . ALA A 1 101 ? 19.342 2.339 -28.202 1.00 97.06 101 ALA A O 1
ATOM 754 N N . LEU A 1 102 ? 19.565 2.218 -25.969 1.00 96.38 102 LEU A N 1
ATOM 755 C CA . LEU A 1 102 ? 20.986 1.866 -25.991 1.00 96.38 102 LEU A CA 1
ATOM 756 C C . LEU A 1 102 ? 21.230 0.514 -26.668 1.00 96.38 102 LEU A C 1
ATOM 758 O O . LEU A 1 102 ? 22.098 0.425 -27.528 1.00 96.38 102 LEU A O 1
ATOM 762 N N . VAL A 1 103 ? 20.445 -0.515 -26.331 1.00 96.75 103 VAL A N 1
ATOM 763 C CA . VAL A 1 103 ? 20.561 -1.844 -26.957 1.00 96.75 103 VAL A CA 1
ATOM 764 C C . VAL A 1 103 ? 20.368 -1.760 -28.472 1.00 96.75 103 VAL A C 1
ATOM 766 O O . VAL A 1 103 ? 21.168 -2.315 -29.224 1.00 96.75 103 VAL A O 1
ATOM 769 N N . LEU A 1 104 ? 19.348 -1.029 -28.932 1.00 95.81 104 LEU A N 1
ATOM 770 C CA . LEU A 1 104 ? 19.106 -0.820 -30.359 1.00 95.81 104 LEU A CA 1
ATOM 771 C C . LEU A 1 104 ? 20.261 -0.066 -31.019 1.00 95.81 104 LEU A C 1
ATOM 773 O O . LEU A 1 104 ? 20.744 -0.485 -32.069 1.00 95.81 104 LEU A O 1
ATOM 777 N N . LEU A 1 105 ? 20.740 1.010 -30.393 1.00 95.62 105 LEU A N 1
ATOM 778 C CA . LEU A 1 105 ? 21.852 1.797 -30.916 1.00 95.62 105 LEU A CA 1
ATOM 779 C C . LEU A 1 105 ? 23.119 0.946 -31.063 1.00 95.62 105 LEU A C 1
ATOM 781 O O . LEU A 1 105 ? 23.758 0.985 -32.111 1.00 95.62 105 LEU A O 1
ATOM 785 N N . THR A 1 106 ? 23.455 0.133 -30.059 1.00 91.75 106 THR A N 1
ATOM 786 C CA . THR A 1 106 ? 24.598 -0.788 -30.117 1.00 91.75 106 THR A CA 1
ATOM 787 C C . THR A 1 106 ? 24.432 -1.835 -31.217 1.00 91.75 106 THR A C 1
ATOM 789 O O . THR A 1 106 ? 25.393 -2.126 -31.926 1.00 91.75 106 THR A O 1
ATOM 792 N N . PHE A 1 107 ? 23.227 -2.374 -31.407 1.00 93.31 107 PHE A N 1
ATOM 793 C CA . PHE A 1 107 ? 22.948 -3.349 -32.461 1.00 93.31 107 PHE A CA 1
ATOM 794 C C . PHE A 1 107 ? 23.150 -2.765 -33.872 1.00 93.31 107 PHE A C 1
ATOM 796 O O . PHE A 1 107 ? 23.829 -3.367 -34.711 1.00 93.31 107 PHE A O 1
ATOM 803 N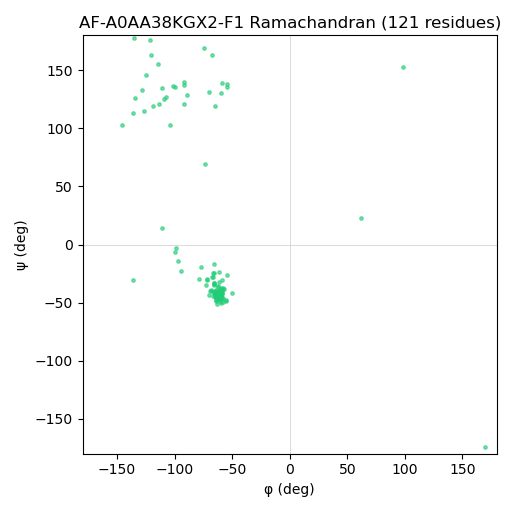 N . PHE A 1 108 ? 22.621 -1.563 -34.129 1.00 91.94 108 PHE A N 1
ATOM 804 C CA . PHE A 1 108 ? 22.832 -0.862 -35.401 1.00 91.94 108 PHE A CA 1
ATOM 805 C C . PHE A 1 108 ? 24.299 -0.481 -35.608 1.00 91.94 108 PHE A C 1
ATOM 807 O O . PHE A 1 108 ? 24.831 -0.652 -36.705 1.00 91.94 108 PHE A O 1
ATOM 814 N N . TRP A 1 109 ? 24.970 -0.013 -34.554 1.00 90.50 109 TRP A N 1
ATOM 815 C CA . TRP A 1 109 ? 26.384 0.344 -34.603 1.00 90.50 109 TRP A CA 1
ATOM 816 C C . TRP A 1 109 ? 27.267 -0.854 -34.969 1.00 90.50 109 TRP A C 1
ATOM 818 O O . TRP A 1 109 ? 28.123 -0.751 -35.847 1.00 90.50 109 TRP A O 1
ATOM 828 N N . TYR A 1 110 ? 27.026 -2.014 -34.352 1.00 88.06 110 TYR A N 1
ATOM 829 C CA . TYR A 1 110 ? 27.747 -3.248 -34.665 1.00 88.06 110 TYR A CA 1
ATOM 830 C C . TYR A 1 110 ? 27.554 -3.675 -36.127 1.00 88.06 110 TYR A C 1
ATOM 832 O O . TYR A 1 110 ? 28.527 -3.996 -36.809 1.00 88.06 110 TYR A O 1
ATOM 840 N N . SER A 1 111 ? 26.317 -3.599 -36.631 1.00 82.62 111 SER A N 1
ATOM 841 C CA . SER A 1 111 ? 26.002 -3.903 -38.034 1.00 82.62 111 SER A CA 1
ATOM 842 C C . SER A 1 111 ? 26.764 -2.989 -39.003 1.00 82.62 111 SER A C 1
ATOM 844 O O . SER A 1 111 ? 27.238 -3.436 -40.047 1.00 82.62 111 SER A O 1
ATOM 846 N N . HIS A 1 112 ? 26.929 -1.711 -38.647 1.00 84.12 112 HIS A N 1
ATOM 847 C CA . HIS A 1 112 ? 27.658 -0.746 -39.467 1.00 84.12 112 HIS A CA 1
ATOM 848 C C . HIS A 1 112 ? 29.167 -1.037 -39.522 1.00 84.12 112 HIS A C 1
ATOM 850 O O . HIS A 1 112 ? 29.763 -0.963 -40.595 1.00 84.12 112 HIS A O 1
ATOM 856 N N . LEU A 1 113 ? 29.776 -1.438 -38.398 1.00 86.88 113 LEU A N 1
ATOM 857 C CA . LEU A 1 113 ? 31.199 -1.799 -38.341 1.00 86.88 113 LEU A CA 1
ATOM 858 C C . LEU A 1 113 ? 31.539 -2.988 -39.252 1.00 86.88 113 LEU A C 1
ATOM 860 O O . LEU A 1 113 ? 32.555 -2.955 -39.942 1.00 86.88 113 LEU A O 1
ATOM 864 N N . GLN A 1 114 ? 30.690 -4.020 -39.294 1.00 82.56 114 GLN A N 1
ATOM 865 C CA . GLN A 1 114 ? 30.921 -5.184 -40.159 1.00 82.56 114 GLN A CA 1
ATOM 866 C C . GLN A 1 114 ? 30.860 -4.819 -41.647 1.00 82.56 114 GLN A C 1
ATOM 868 O O . GLN A 1 114 ? 31.702 -5.269 -42.422 1.00 82.56 114 GLN A O 1
ATOM 873 N N . MET A 1 115 ? 29.898 -3.978 -42.038 1.00 82.75 115 MET A N 1
ATOM 874 C CA . MET A 1 115 ? 29.773 -3.503 -43.419 1.00 82.75 115 MET A CA 1
ATOM 875 C C . MET A 1 115 ? 30.975 -2.653 -43.849 1.00 82.75 115 MET A C 1
ATOM 877 O O . MET A 1 115 ? 31.439 -2.802 -44.975 1.00 82.75 115 MET A O 1
ATOM 881 N N . ALA A 1 116 ? 31.502 -1.805 -42.959 1.00 82.62 116 ALA A N 1
ATOM 882 C CA . ALA A 1 116 ? 32.685 -0.989 -43.234 1.00 82.62 116 ALA A CA 1
ATOM 883 C C . ALA A 1 116 ? 33.941 -1.847 -43.464 1.00 82.62 116 ALA A C 1
ATOM 885 O O . ALA A 1 116 ? 34.617 -1.685 -44.474 1.00 82.62 116 ALA A O 1
ATOM 886 N N . VAL A 1 117 ? 34.201 -2.823 -42.585 1.00 87.06 117 VAL A N 1
ATOM 887 C CA . VAL A 1 117 ? 35.347 -3.740 -42.733 1.00 87.06 117 VAL A CA 1
ATOM 888 C C . VAL A 1 117 ? 35.248 -4.560 -44.021 1.00 87.06 117 VAL A C 1
ATOM 890 O O . VAL A 1 117 ? 36.253 -4.777 -44.691 1.00 87.06 117 VAL A O 1
ATOM 893 N N . LEU A 1 118 ? 34.045 -5.018 -44.385 1.00 87.31 118 LEU A N 1
ATOM 894 C CA . LEU A 1 118 ? 33.847 -5.770 -45.622 1.00 87.31 118 LEU A CA 1
ATOM 895 C C . LEU A 1 118 ? 34.112 -4.900 -46.861 1.00 87.31 118 LEU A C 1
ATOM 897 O O . LEU A 1 118 ? 34.726 -5.375 -47.809 1.00 87.31 118 LEU A O 1
ATOM 901 N N . ALA A 1 119 ? 33.666 -3.640 -46.845 1.00 87.19 119 ALA A N 1
ATOM 902 C CA . ALA A 1 119 ? 33.905 -2.692 -47.929 1.00 87.19 119 ALA A CA 1
ATOM 903 C C . ALA A 1 119 ? 35.403 -2.397 -48.113 1.00 87.19 119 ALA A C 1
ATOM 905 O O . ALA A 1 119 ? 35.879 -2.438 -49.243 1.00 87.19 119 ALA A O 1
ATOM 906 N N . ASP A 1 120 ? 36.145 -2.188 -47.020 1.00 85.25 120 ASP A N 1
ATOM 907 C CA . ASP A 1 120 ? 37.599 -1.979 -47.064 1.00 85.25 120 ASP A CA 1
ATOM 908 C C . ASP A 1 120 ? 38.361 -3.226 -47.545 1.00 85.25 120 ASP A C 1
ATOM 910 O O . ASP A 1 120 ? 39.382 -3.102 -48.209 1.00 85.25 120 ASP A O 1
ATOM 914 N N . ALA A 1 121 ? 37.881 -4.434 -47.231 1.00 84.81 121 ALA A N 1
ATOM 915 C CA . ALA A 1 121 ? 38.521 -5.684 -47.657 1.00 84.81 121 ALA A CA 1
ATOM 916 C C . ALA A 1 121 ? 38.271 -6.047 -49.136 1.00 84.81 121 ALA A C 1
ATOM 918 O O . ALA A 1 121 ? 38.978 -6.894 -49.683 1.00 84.81 121 ALA A O 1
ATOM 919 N N . LEU A 1 122 ? 37.237 -5.468 -49.754 1.00 80.50 122 LEU A N 1
ATOM 920 C CA . LEU A 1 122 ? 36.867 -5.667 -51.162 1.00 80.50 122 LEU A CA 1
ATOM 921 C C . LEU A 1 122 ? 37.396 -4.564 -52.095 1.00 80.50 122 LEU A C 1
ATOM 923 O O . LEU A 1 122 ? 37.340 -4.751 -53.313 1.00 80.50 122 LEU A O 1
ATOM 927 N N . ALA A 1 123 ? 37.853 -3.438 -51.538 1.00 67.56 123 ALA A N 1
ATOM 928 C CA . ALA A 1 123 ? 38.502 -2.337 -52.250 1.00 67.56 123 ALA A CA 1
ATOM 929 C C . ALA A 1 123 ? 39.984 -2.638 -52.533 1.00 67.56 123 ALA A C 1
ATOM 931 O O . ALA A 1 123 ? 40.458 -2.206 -53.610 1.00 67.56 123 ALA A O 1
#

InterPro domains:
  IPR023214 HAD superfamily [G3DSA:3.40.50.1000] (1-99)
  IPR036412 HAD-like superfamily [SSF56784] (11-121)
  IPR051014 Cation Transport ATPase Type IB [PTHR48085] (5-121)

Foldseek 3Di:
DDDDDDDPPDALVNLLVVLVVVVVVHQFEDEDQEPSCLVVQQSGNFREYEACRRPPSSVVRGPYYHHHRDPVVVVVVVVVVVVVVVVVVVVVVVVVVVVVVVVVVVVVVVVVVVVVVVVVVVD

Nearest PDB structures (foldseek):
  7qbz-assembly1_A  TM=9.122E-01  e=6.153E-04  Sulfitobacter sp. NAS-14.1
  4umw-assembly1_A  TM=9.552E-01  e=5.980E-03  Shigella sonnei
  7efl-assembly1_A  TM=9.165E-01  e=6.394E-03  Sus scrofa
  4y3u-assembly1_A  TM=8.768E-01  e=2.436E-02  Oryctolagus cuniculus
  8jbk-assembly1_A  TM=8.317E-01  e=2.977E-02  Sus scrofa